Protein AF-A0A4S8KMQ8-F1 (afdb_monomer)

Solvent-accessible surface area (backbone atoms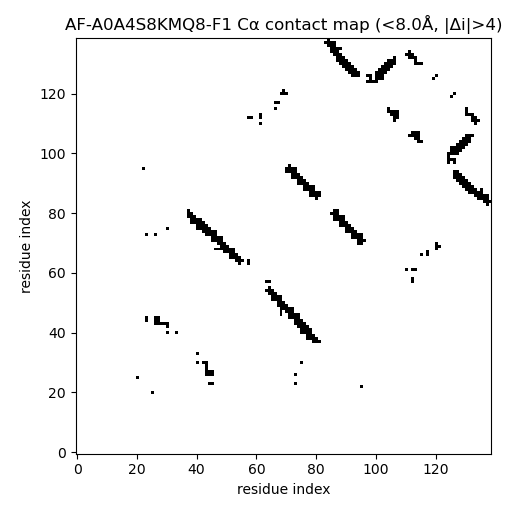 only — not comparable to full-atom values): 8397 Å² total; per-residue (Å²): 140,81,87,83,81,82,78,83,83,79,80,82,75,83,79,74,78,80,80,78,82,56,66,55,65,49,28,53,51,42,58,83,70,64,85,53,89,60,51,45,73,78,44,36,41,64,41,56,49,72,38,76,43,70,40,88,86,51,62,76,91,57,76,58,60,61,49,76,34,71,51,44,27,28,41,32,34,29,40,34,54,79,50,91,52,35,25,30,40,39,37,41,38,37,43,76,82,72,74,86,40,75,33,83,48,50,54,58,92,94,50,42,36,58,50,83,53,77,71,54,68,66,47,94,57,54,44,34,42,32,30,44,26,53,76,42,76,50,131

Nearest PDB structures (foldseek):
  6g21-assembly2_B  TM=9.158E-01  e=5.283E-11  Aspergillus oryzae RIB40
  8bhh-assembly2_B  TM=9.311E-01  e=1.318E-10  Fusarium oxysporum
  6fat-assembly2_B  TM=9.254E-01  e=2.205E-10  Fusarium oxysporum
  3wmt-assembly1_A  TM=9.064E-01  e=1.329E-07  Aspergillus oryzae RIB40
  3wmt-assembly1_B  TM=8.697E-01  e=1.407E-07  Aspergillus oryzae RIB40

Radius of gyration: 23.6 Å; Cα contacts (8 Å, |Δi|>4): 243; chains: 1; bounding box: 41×96×33 Å

Secondary structure (DSSP, 8-state):
---------------PPP----HHHHHHHHTTT---TTEEEEEEEEE-TT-EEE-TTS-GGG---EEE--S-EEEEEEEEESSSSEEEEEEEEEESS--S--EE--B-TT---B---TTGGGSTT---EEEEEEEEE--

Sequence (139 aa):
MGTWNLLPVFLLGFVSPARSFDFNSTCSSIASQIAIPNATVSLADFVPAGTNLTFPDNDPSCARPFQIVLVDMCRIAMTVATSNRSGFDFEAWLPRNWTGRFLSTGNGGLSGCESTALPLFSYPGFLHHFSFRYPVRRS

Structure (mmCIF, N/CA/C/O backbone):
data_AF-A0A4S8KMQ8-F1
#
_entry.id   AF-A0A4S8KMQ8-F1
#
loop_
_atom_site.group_PDB
_atom_site.id
_atom_site.type_symbol
_atom_site.label_atom_id
_atom_site.label_alt_id
_atom_site.label_comp_id
_atom_site.label_asym_id
_atom_site.label_entity_id
_atom_site.label_seq_id
_atom_site.pdbx_PDB_ins_code
_atom_site.Cartn_x
_atom_site.Cartn_y
_atom_site.Cartn_z
_atom_site.occupancy
_atom_site.B_iso_or_equiv
_atom_site.auth_seq_id
_atom_site.auth_comp_id
_atom_site.auth_asym_id
_atom_site.auth_atom_id
_atom_site.pdbx_PDB_model_num
ATOM 1 N N . MET A 1 1 ? 22.831 -77.897 4.236 1.00 44.12 1 MET A N 1
ATOM 2 C CA . MET A 1 1 ? 22.289 -77.255 3.020 1.00 44.12 1 MET A CA 1
ATOM 3 C C . MET A 1 1 ? 21.152 -76.347 3.460 1.00 44.12 1 MET A C 1
ATOM 5 O O . MET A 1 1 ? 20.088 -76.850 3.779 1.00 44.12 1 MET A O 1
ATOM 9 N N . GLY A 1 2 ? 21.408 -75.047 3.610 1.00 44.16 2 GLY A N 1
ATOM 10 C CA . GLY A 1 2 ? 20.393 -74.059 3.981 1.00 44.16 2 GLY A CA 1
ATOM 11 C C . GLY A 1 2 ? 20.477 -72.904 2.997 1.00 44.16 2 GLY A C 1
ATOM 12 O O . GLY A 1 2 ? 21.450 -72.156 3.013 1.00 44.16 2 GLY A O 1
ATOM 13 N N . THR A 1 3 ? 19.518 -72.822 2.082 1.00 51.84 3 THR A N 1
ATOM 14 C CA . THR A 1 3 ? 19.417 -71.752 1.087 1.00 51.84 3 THR A CA 1
ATOM 15 C C . THR A 1 3 ? 18.729 -70.550 1.728 1.00 51.84 3 THR A C 1
ATOM 17 O O . THR A 1 3 ? 17.532 -70.597 2.006 1.00 51.84 3 THR A O 1
ATOM 20 N N . TRP A 1 4 ? 19.484 -69.484 1.990 1.00 56.03 4 TRP A N 1
ATOM 21 C CA . TRP A 1 4 ? 18.941 -68.203 2.441 1.00 56.03 4 TRP A CA 1
ATOM 22 C C . TRP A 1 4 ? 18.347 -67.458 1.240 1.00 56.03 4 TRP A C 1
ATOM 24 O O . TRP A 1 4 ? 19.074 -67.032 0.346 1.00 56.03 4 TRP A O 1
ATOM 34 N N . ASN A 1 5 ? 17.020 -67.326 1.210 1.00 53.44 5 ASN A N 1
ATOM 35 C CA . ASN A 1 5 ? 16.307 -66.505 0.235 1.00 53.44 5 ASN A CA 1
ATOM 36 C C . ASN A 1 5 ? 16.476 -65.023 0.597 1.00 53.44 5 ASN A C 1
ATOM 38 O O . ASN A 1 5 ? 16.015 -64.586 1.651 1.00 53.44 5 ASN A O 1
ATOM 42 N N . LEU A 1 6 ? 17.119 -64.249 -0.276 1.00 60.00 6 LEU A N 1
ATOM 43 C CA . LEU A 1 6 ? 17.153 -62.791 -0.179 1.00 60.00 6 LEU A CA 1
ATOM 44 C C . LEU A 1 6 ? 15.863 -62.233 -0.793 1.00 60.00 6 LEU A C 1
ATOM 46 O O . LEU A 1 6 ? 15.665 -62.308 -2.004 1.00 60.00 6 LEU A O 1
ATOM 50 N N . LEU A 1 7 ? 14.976 -61.686 0.037 1.00 61.28 7 LEU A N 1
ATOM 51 C CA . LEU A 1 7 ? 13.848 -60.880 -0.434 1.00 61.28 7 LEU A CA 1
ATOM 52 C C . LEU A 1 7 ? 14.351 -59.469 -0.790 1.00 61.28 7 LEU A C 1
ATOM 54 O O . LEU A 1 7 ? 15.079 -58.877 0.012 1.00 61.28 7 LEU A O 1
ATOM 58 N N . PRO A 1 8 ? 13.974 -58.896 -1.947 1.00 60.22 8 PRO A N 1
ATOM 59 C CA . PRO A 1 8 ? 14.356 -57.537 -2.292 1.00 60.22 8 PRO A CA 1
ATOM 60 C C . PRO A 1 8 ? 13.501 -56.556 -1.484 1.00 60.22 8 PRO A C 1
ATOM 62 O O . PRO A 1 8 ? 12.277 -56.516 -1.609 1.00 60.22 8 PRO A O 1
ATOM 65 N N . VAL A 1 9 ? 14.151 -55.747 -0.649 1.00 65.62 9 VAL A N 1
ATOM 66 C CA . VAL A 1 9 ? 13.514 -54.606 0.015 1.00 65.62 9 VAL A CA 1
ATOM 67 C C . VAL A 1 9 ? 13.302 -53.519 -1.039 1.00 65.62 9 VAL A C 1
ATOM 69 O O . VAL A 1 9 ? 14.231 -52.797 -1.396 1.00 65.62 9 VAL A O 1
ATOM 72 N N . PHE A 1 10 ? 12.084 -53.412 -1.570 1.00 63.97 10 PHE A N 1
ATOM 73 C CA . PHE A 1 10 ? 11.679 -52.261 -2.374 1.00 63.97 10 PHE A CA 1
ATOM 74 C C . PHE A 1 10 ? 11.526 -51.045 -1.452 1.00 63.97 10 PHE A C 1
ATOM 76 O O . PHE A 1 10 ? 10.532 -50.902 -0.741 1.00 63.97 10 PHE A O 1
ATOM 83 N N . LEU A 1 11 ? 12.527 -50.163 -1.455 1.00 65.56 11 LEU A N 1
ATOM 84 C CA . LEU A 1 11 ? 12.424 -48.832 -0.862 1.00 65.56 11 LEU A CA 1
ATOM 85 C C . LEU A 1 11 ? 11.495 -47.982 -1.741 1.00 65.56 11 LEU A C 1
ATOM 87 O O . LEU A 1 11 ? 11.923 -47.400 -2.736 1.00 65.56 11 LEU A O 1
ATOM 91 N N . LEU A 1 12 ? 10.211 -47.915 -1.385 1.00 66.44 12 LEU A N 1
ATOM 92 C CA . LEU A 1 12 ? 9.296 -46.904 -1.915 1.00 66.44 12 LEU A CA 1
ATOM 93 C C . LEU A 1 12 ? 9.726 -45.541 -1.357 1.00 66.44 12 LEU A C 1
ATOM 95 O O . LEU A 1 12 ? 9.361 -45.158 -0.248 1.00 66.44 12 LEU A O 1
ATOM 99 N N . GLY A 1 13 ? 10.561 -44.827 -2.111 1.00 65.25 13 GLY A N 1
ATOM 100 C CA . GLY A 1 13 ? 10.897 -43.441 -1.817 1.00 65.25 13 GLY A CA 1
ATOM 101 C C . GLY A 1 13 ? 9.658 -42.563 -1.977 1.00 65.25 13 GLY A C 1
ATOM 102 O O . GLY A 1 13 ? 9.127 -42.432 -3.078 1.00 65.25 13 GLY A O 1
ATOM 103 N N . PHE A 1 14 ? 9.194 -41.953 -0.888 1.00 68.00 14 PHE A N 1
ATOM 104 C CA . PHE A 1 14 ? 8.174 -40.911 -0.948 1.00 68.00 14 PHE A CA 1
ATOM 105 C C . PHE A 1 14 ? 8.788 -39.662 -1.591 1.00 68.00 14 PHE A C 1
ATOM 107 O O . PHE A 1 14 ? 9.497 -38.897 -0.939 1.00 68.00 14 PHE A O 1
ATOM 114 N N . VAL A 1 15 ? 8.542 -39.457 -2.886 1.00 67.56 15 VAL A N 1
ATOM 115 C CA . VAL A 1 15 ? 8.827 -38.176 -3.539 1.00 67.56 15 VAL A CA 1
ATOM 116 C C . VAL A 1 15 ? 7.734 -37.203 -3.109 1.00 67.56 15 VAL A C 1
ATOM 118 O O . VAL A 1 15 ? 6.627 -37.219 -3.643 1.00 67.56 15 VAL A O 1
ATOM 121 N N . SER A 1 16 ? 8.023 -36.374 -2.108 1.00 72.31 16 SER A N 1
ATOM 122 C CA . SER A 1 16 ? 7.155 -35.249 -1.760 1.00 72.31 16 SER A CA 1
ATOM 123 C C . SER A 1 16 ? 7.183 -34.238 -2.911 1.00 72.31 16 SER A C 1
ATOM 125 O O . SER A 1 16 ? 8.267 -33.748 -3.240 1.00 72.31 16 SER A O 1
ATOM 127 N N . PRO A 1 17 ? 6.044 -33.896 -3.539 1.00 64.88 17 PRO A N 1
ATOM 128 C CA . PRO A 1 17 ? 6.023 -32.840 -4.539 1.00 64.88 17 PRO A CA 1
ATOM 129 C C . PRO A 1 17 ? 6.459 -31.529 -3.880 1.00 64.88 17 PRO A C 1
ATOM 131 O O . PRO A 1 17 ? 5.898 -31.111 -2.863 1.00 64.88 17 PRO A O 1
ATOM 134 N N . ALA A 1 18 ? 7.477 -30.881 -4.446 1.00 65.88 18 ALA A N 1
ATOM 135 C CA . ALA A 1 18 ? 7.843 -29.532 -4.049 1.00 65.88 18 ALA A CA 1
ATOM 136 C C . ALA A 1 18 ? 6.632 -28.623 -4.305 1.00 65.88 18 ALA A C 1
ATOM 138 O O . ALA A 1 18 ? 6.165 -28.518 -5.440 1.00 65.88 18 ALA A O 1
ATOM 139 N N . ARG A 1 19 ? 6.093 -27.987 -3.257 1.00 63.53 19 ARG A N 1
ATOM 140 C CA . ARG A 1 19 ? 5.062 -26.960 -3.437 1.00 63.53 19 ARG A CA 1
ATOM 141 C C . ARG A 1 19 ? 5.685 -25.810 -4.223 1.00 63.53 19 ARG A C 1
ATOM 143 O O . ARG A 1 19 ? 6.543 -25.104 -3.700 1.00 63.53 19 ARG A O 1
ATOM 150 N N . SER A 1 20 ? 5.251 -25.622 -5.465 1.00 67.94 20 SER A N 1
ATOM 151 C CA . SER A 1 20 ? 5.520 -24.392 -6.199 1.00 67.94 20 SER A CA 1
ATOM 152 C C . SER A 1 20 ? 4.808 -23.250 -5.479 1.00 67.94 20 SER A C 1
ATOM 154 O O . SER A 1 20 ? 3.588 -23.282 -5.314 1.00 67.94 20 SER A O 1
ATOM 156 N N . PHE A 1 21 ? 5.566 -22.263 -5.020 1.00 80.44 21 PHE A N 1
ATOM 157 C CA . PHE A 1 21 ? 5.003 -21.048 -4.453 1.00 80.44 21 PHE A CA 1
ATOM 158 C C . PHE A 1 21 ? 4.472 -20.171 -5.589 1.00 80.44 21 PHE A C 1
ATOM 160 O O . PHE A 1 21 ? 5.250 -19.651 -6.388 1.00 80.44 21 PHE A O 1
ATOM 167 N N . ASP A 1 22 ? 3.152 -20.023 -5.673 1.00 90.75 22 ASP A N 1
ATOM 168 C CA . ASP A 1 22 ? 2.529 -19.062 -6.577 1.00 90.75 22 ASP A CA 1
ATOM 169 C C . ASP A 1 22 ? 2.292 -17.739 -5.841 1.00 90.75 22 ASP A C 1
ATOM 171 O O . ASP A 1 22 ? 1.406 -17.611 -4.992 1.00 90.75 22 ASP A O 1
ATOM 175 N N . PHE A 1 23 ? 3.115 -16.744 -6.169 1.00 90.75 23 PHE A N 1
ATOM 176 C CA . PHE A 1 23 ? 3.061 -15.424 -5.548 1.00 90.75 23 PHE A CA 1
ATOM 177 C C . PHE A 1 23 ? 1.735 -14.701 -5.812 1.00 90.75 23 PHE A C 1
ATOM 179 O O . PHE A 1 23 ? 1.266 -13.977 -4.938 1.00 90.75 23 PHE A O 1
ATOM 186 N N . ASN A 1 24 ? 1.130 -14.884 -6.993 1.00 91.81 24 ASN A N 1
ATOM 187 C CA . ASN A 1 24 ? -0.073 -14.145 -7.373 1.00 91.81 24 ASN A CA 1
ATOM 188 C C . ASN A 1 24 ? -1.282 -14.620 -6.554 1.00 91.81 24 ASN A C 1
ATOM 190 O O . ASN A 1 24 ? -1.891 -13.825 -5.842 1.00 91.81 24 ASN A O 1
ATOM 194 N N . SER A 1 25 ? -1.556 -15.930 -6.550 1.00 90.88 25 SER A N 1
ATOM 195 C CA . SER A 1 25 ? -2.627 -16.484 -5.709 1.00 90.88 25 SER A CA 1
ATOM 196 C C . SER A 1 25 ? -2.386 -16.245 -4.219 1.00 90.88 25 SER A C 1
ATOM 198 O O . SER A 1 25 ? -3.327 -15.924 -3.491 1.00 90.88 25 SER A O 1
ATOM 200 N N . THR A 1 26 ? -1.129 -16.322 -3.766 1.00 92.44 26 THR A N 1
ATOM 201 C CA . THR A 1 26 ? -0.781 -15.982 -2.380 1.00 92.44 26 THR A CA 1
ATOM 202 C C . THR A 1 26 ? -1.155 -14.534 -2.068 1.00 92.44 26 THR A C 1
ATOM 204 O O . THR A 1 26 ? -1.821 -14.301 -1.061 1.00 92.44 26 THR A O 1
ATOM 207 N N . CYS A 1 27 ? -0.802 -13.582 -2.940 1.00 93.56 27 CYS A N 1
ATOM 208 C CA . CYS A 1 27 ? -1.154 -12.174 -2.778 1.00 93.56 27 CYS A CA 1
ATOM 209 C C . CYS A 1 27 ? -2.669 -11.969 -2.688 1.00 93.56 27 CYS A C 1
ATOM 211 O O . CYS A 1 27 ? -3.144 -11.406 -1.709 1.00 93.56 27 CYS A O 1
ATOM 213 N N . SER A 1 28 ? -3.443 -12.506 -3.633 1.00 90.19 28 SER A N 1
ATOM 214 C CA . SER A 1 28 ? -4.905 -12.362 -3.615 1.00 90.19 28 SER A CA 1
ATOM 215 C C . SER A 1 28 ? -5.555 -13.007 -2.386 1.00 90.19 28 SER A C 1
ATOM 217 O O . SER A 1 28 ? -6.572 -12.531 -1.887 1.00 90.19 28 SER A O 1
ATOM 219 N N . SER A 1 29 ? -4.969 -14.084 -1.854 1.00 91.44 29 SER A N 1
ATOM 220 C CA . SER A 1 29 ? -5.488 -14.760 -0.659 1.00 91.44 29 SER A CA 1
ATOM 221 C C . SER A 1 29 ? -5.098 -14.083 0.663 1.00 91.44 29 SER A C 1
ATOM 223 O O . SER A 1 29 ? -5.715 -14.370 1.695 1.00 91.44 29 SER A O 1
ATOM 225 N N . ILE A 1 30 ? -4.108 -13.179 0.658 1.00 90.31 30 ILE A N 1
ATOM 226 C CA . ILE A 1 30 ? -3.514 -12.635 1.889 1.00 90.31 30 ILE A CA 1
ATOM 227 C C . ILE A 1 30 ? -4.509 -11.795 2.690 1.00 90.31 30 ILE A C 1
ATOM 229 O O . ILE A 1 30 ? -4.451 -11.798 3.917 1.00 90.31 30 ILE A O 1
ATOM 233 N N . ALA A 1 31 ? -5.483 -11.163 2.025 1.00 88.31 31 ALA A N 1
ATOM 234 C CA . ALA A 1 31 ? -6.539 -10.394 2.682 1.00 88.31 31 ALA A CA 1
ATOM 235 C C . ALA A 1 31 ? -7.280 -11.213 3.753 1.00 88.31 31 ALA A C 1
ATOM 237 O O . ALA A 1 31 ? -7.565 -10.700 4.830 1.00 88.31 31 ALA A O 1
ATOM 238 N N . SER A 1 32 ? -7.527 -12.502 3.489 1.00 88.25 32 SER A N 1
ATOM 239 C CA . SER A 1 32 ? -8.209 -13.410 4.427 1.00 88.25 32 SER A CA 1
ATOM 240 C C . SER A 1 32 ? -7.339 -13.870 5.603 1.00 88.25 32 SER A C 1
ATOM 242 O O . SER A 1 32 ? -7.855 -14.395 6.586 1.00 88.25 32 SER A O 1
ATOM 244 N N . GLN A 1 33 ? -6.022 -13.683 5.505 1.00 90.38 33 GLN A N 1
ATOM 245 C CA . GLN A 1 33 ? -5.041 -14.137 6.494 1.00 90.38 33 GLN A CA 1
ATOM 246 C C . GLN A 1 33 ? -4.580 -13.004 7.419 1.00 90.38 33 GLN A C 1
ATOM 248 O O . GLN A 1 33 ? -3.982 -13.259 8.465 1.00 90.38 33 GLN A O 1
ATOM 253 N N . ILE A 1 34 ? -4.843 -11.748 7.048 1.00 88.88 34 ILE A N 1
ATOM 254 C CA . ILE A 1 34 ? -4.473 -10.580 7.843 1.00 88.88 34 ILE A CA 1
ATOM 255 C C . ILE A 1 34 ? -5.417 -10.4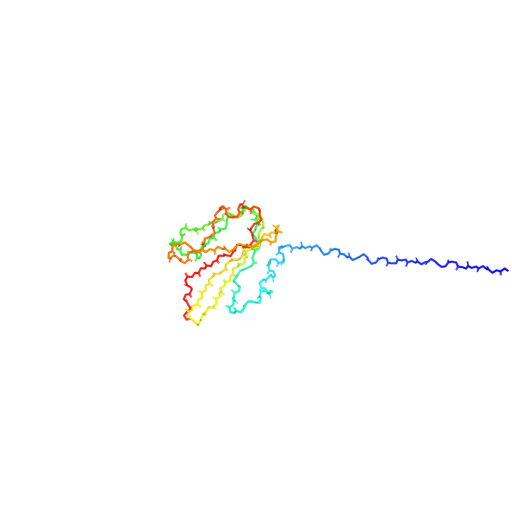68 9.041 1.00 88.88 3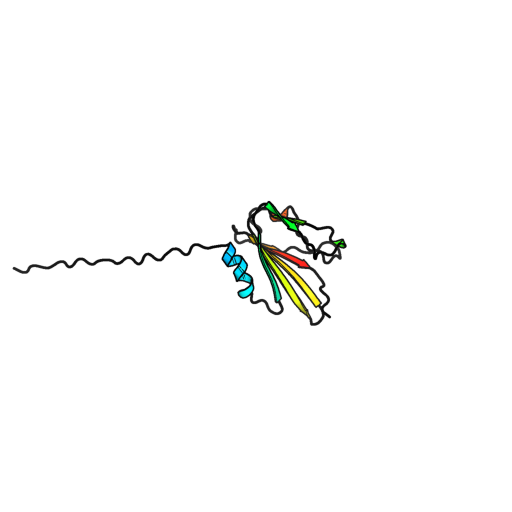4 ILE A C 1
ATOM 257 O O . ILE A 1 34 ? -6.585 -10.111 8.914 1.00 88.88 34 ILE A O 1
ATOM 261 N N . ALA A 1 35 ? -4.874 -10.729 10.227 1.00 89.44 35 ALA A N 1
ATOM 262 C CA . ALA A 1 35 ? -5.566 -10.572 11.500 1.00 89.44 35 ALA A CA 1
ATOM 263 C C . ALA A 1 35 ? -4.958 -9.401 12.284 1.00 89.44 35 ALA A C 1
ATOM 265 O O . ALA A 1 35 ? -4.147 -9.591 13.190 1.00 89.44 35 ALA A O 1
ATOM 266 N N . ILE A 1 36 ? -5.334 -8.174 11.914 1.00 90.38 36 ILE A N 1
ATOM 267 C CA . ILE A 1 36 ? -4.927 -6.956 12.625 1.00 90.38 36 ILE A CA 1
ATOM 268 C C . ILE A 1 36 ? -6.160 -6.370 13.330 1.00 90.38 36 ILE A C 1
ATOM 270 O O . ILE A 1 36 ? -7.179 -6.136 12.674 1.00 90.38 36 ILE A O 1
ATOM 274 N N . PRO A 1 37 ? -6.103 -6.112 14.651 1.00 92.88 37 PRO A N 1
ATOM 275 C CA . PRO A 1 37 ? -7.214 -5.509 15.377 1.00 92.88 37 PRO A CA 1
ATOM 276 C C . PRO A 1 37 ? -7.643 -4.181 14.752 1.00 92.88 37 PRO A C 1
ATOM 278 O O . PRO A 1 37 ? -6.808 -3.324 14.467 1.00 92.88 37 PRO A O 1
ATOM 281 N N . ASN A 1 38 ? -8.952 -3.999 14.578 1.00 92.62 38 ASN A N 1
ATOM 282 C CA . ASN A 1 38 ? -9.561 -2.784 14.025 1.00 92.62 38 ASN A CA 1
ATOM 283 C C . ASN A 1 38 ? -9.122 -2.420 12.594 1.00 92.62 38 ASN A C 1
ATOM 285 O O . ASN A 1 38 ? -9.386 -1.297 12.153 1.00 92.62 38 ASN A O 1
ATOM 289 N N . ALA A 1 39 ? -8.472 -3.339 11.876 1.00 91.81 39 ALA A N 1
ATOM 290 C CA . ALA A 1 39 ? -8.121 -3.169 10.476 1.00 91.81 39 ALA A CA 1
ATOM 291 C C . ALA A 1 39 ? -9.188 -3.776 9.563 1.00 91.81 39 ALA A C 1
ATOM 293 O O . ALA A 1 39 ? -9.794 -4.805 9.863 1.00 91.81 39 ALA A O 1
ATOM 294 N N . THR A 1 40 ? -9.393 -3.148 8.414 1.00 92.75 40 THR A N 1
ATOM 295 C CA . THR A 1 40 ? -10.236 -3.663 7.337 1.00 92.75 40 THR A CA 1
ATOM 296 C C . THR A 1 40 ? -9.437 -3.592 6.050 1.00 92.75 40 THR A C 1
ATOM 298 O O . THR A 1 40 ? -9.083 -2.500 5.615 1.00 92.75 40 THR A O 1
ATOM 301 N N . VAL A 1 41 ? -9.121 -4.750 5.470 1.00 92.75 41 VAL A N 1
ATOM 302 C CA . VAL A 1 41 ? -8.403 -4.839 4.193 1.00 92.75 41 VAL A CA 1
ATOM 303 C C . VAL A 1 41 ? -9.368 -4.478 3.070 1.00 92.75 41 VAL A C 1
ATOM 305 O O . VAL A 1 41 ? -10.410 -5.113 2.928 1.00 92.75 41 VAL A O 1
ATOM 308 N N . SER A 1 42 ? -9.033 -3.449 2.297 1.00 89.50 42 SER A N 1
ATOM 309 C CA . SER A 1 42 ? -9.823 -2.987 1.153 1.00 89.50 42 SER A CA 1
ATOM 310 C C . SER A 1 42 ? -9.325 -3.567 -0.169 1.00 89.50 42 SER A C 1
ATOM 312 O O . SER A 1 42 ? -10.124 -3.760 -1.081 1.00 89.50 42 SER A O 1
ATOM 314 N N . LEU A 1 43 ? -8.026 -3.867 -0.274 1.00 90.06 43 LEU A N 1
ATOM 315 C CA . LEU A 1 43 ? -7.399 -4.366 -1.497 1.00 90.06 43 LEU A CA 1
ATOM 316 C C . LEU A 1 43 ? -6.189 -5.248 -1.171 1.00 90.06 43 LEU A C 1
ATOM 318 O O . LEU A 1 43 ? -5.451 -4.962 -0.229 1.00 90.06 43 LEU A O 1
ATOM 322 N N . ALA A 1 44 ? -5.983 -6.304 -1.958 1.00 93.81 44 ALA A N 1
ATOM 323 C CA . ALA A 1 44 ? -4.795 -7.151 -1.924 1.00 93.81 44 ALA A CA 1
ATOM 324 C C . ALA A 1 44 ? -4.526 -7.713 -3.327 1.00 93.81 44 ALA A C 1
ATOM 326 O O . ALA A 1 44 ? -5.021 -8.784 -3.676 1.00 93.81 44 ALA A O 1
ATOM 327 N N . ASP A 1 45 ? -3.752 -6.978 -4.124 1.00 92.88 45 ASP A N 1
ATOM 328 C CA . ASP A 1 45 ? -3.574 -7.264 -5.546 1.00 92.88 45 ASP A CA 1
ATOM 329 C C . ASP A 1 45 ? -2.111 -7.391 -5.949 1.00 92.88 45 ASP A C 1
ATOM 331 O O . ASP A 1 45 ? -1.225 -6.655 -5.499 1.00 92.88 45 ASP A O 1
ATOM 335 N N . PHE A 1 46 ? -1.869 -8.328 -6.863 1.00 94.25 46 PHE A N 1
ATOM 336 C CA . PHE A 1 46 ? -0.596 -8.440 -7.548 1.00 94.25 46 PHE A CA 1
ATOM 337 C C . PHE A 1 46 ? -0.433 -7.296 -8.551 1.00 94.25 46 PHE A C 1
ATOM 339 O O . PHE A 1 46 ? -1.282 -7.073 -9.413 1.00 94.25 46 PHE A O 1
ATOM 346 N N . VAL A 1 47 ? 0.702 -6.612 -8.472 1.00 93.12 47 VAL A N 1
ATOM 347 C CA . VAL A 1 47 ? 1.084 -5.521 -9.360 1.00 93.12 47 VAL A CA 1
ATOM 348 C C . VAL A 1 47 ? 2.386 -5.897 -10.069 1.00 93.12 47 VAL A C 1
ATOM 350 O O . VAL A 1 47 ? 3.428 -5.999 -9.413 1.00 93.12 47 VAL A O 1
ATOM 353 N N . PRO A 1 48 ? 2.366 -6.106 -11.396 1.00 93.69 48 PRO A N 1
ATOM 354 C CA . PRO A 1 48 ? 3.573 -6.441 -12.135 1.00 93.69 48 PRO A CA 1
ATOM 355 C C . PRO A 1 48 ? 4.517 -5.240 -12.268 1.00 93.69 48 PRO A C 1
ATOM 357 O O . PRO A 1 48 ? 4.093 -4.078 -12.270 1.00 93.69 48 PRO A O 1
ATOM 360 N N . ALA A 1 49 ? 5.808 -5.525 -12.432 1.00 91.50 49 ALA A N 1
ATOM 361 C CA . ALA A 1 49 ? 6.813 -4.522 -12.761 1.00 91.50 49 ALA A CA 1
ATOM 362 C C . ALA A 1 49 ? 6.436 -3.730 -14.030 1.00 91.50 49 ALA A C 1
ATOM 364 O O . ALA A 1 49 ? 5.897 -4.275 -14.991 1.00 91.50 49 ALA A O 1
ATOM 365 N N . GLY A 1 50 ? 6.737 -2.433 -14.044 1.00 90.50 50 GLY A N 1
ATOM 366 C CA . GLY A 1 50 ? 6.405 -1.504 -15.126 1.00 90.50 50 GLY A CA 1
ATOM 367 C C . GLY A 1 50 ? 4.978 -0.950 -15.081 1.00 90.50 50 GLY A C 1
ATOM 368 O O . GLY A 1 50 ? 4.649 -0.078 -15.884 1.00 90.50 50 GLY A O 1
ATOM 369 N N . THR A 1 51 ? 4.131 -1.403 -14.150 1.00 92.38 51 THR A N 1
ATOM 370 C CA . THR A 1 51 ? 2.753 -0.905 -14.034 1.00 92.38 51 THR A CA 1
ATOM 371 C C . THR A 1 51 ? 2.730 0.563 -13.627 1.00 92.38 51 THR A C 1
ATOM 373 O O . THR A 1 51 ? 3.386 0.962 -12.663 1.00 92.38 51 THR A O 1
ATOM 376 N N . ASN A 1 52 ? 1.923 1.356 -14.331 1.00 91.50 52 ASN A N 1
ATOM 377 C CA . ASN A 1 52 ? 1.579 2.714 -13.933 1.00 91.50 52 ASN A CA 1
ATOM 378 C C . ASN A 1 52 ? 0.318 2.681 -13.055 1.00 91.50 52 ASN A C 1
ATOM 380 O O . ASN A 1 52 ? -0.799 2.656 -13.571 1.00 91.50 52 ASN A O 1
ATOM 384 N N . LEU A 1 53 ? 0.503 2.612 -11.736 1.00 89.38 53 LEU A N 1
ATOM 385 C CA . LEU A 1 53 ? -0.604 2.616 -10.784 1.00 89.38 53 LEU A CA 1
ATOM 386 C C . LEU A 1 53 ? -1.156 4.023 -10.628 1.00 89.38 53 LEU A C 1
ATOM 388 O O . LEU A 1 53 ? -0.401 4.953 -10.355 1.00 89.38 53 LEU A O 1
ATOM 392 N N . THR A 1 54 ? -2.470 4.161 -10.732 1.00 89.44 54 THR A N 1
ATOM 393 C CA . THR A 1 54 ? -3.180 5.412 -10.473 1.00 89.44 54 THR A CA 1
ATOM 394 C C . THR A 1 54 ? -3.841 5.385 -9.098 1.00 89.44 54 THR A C 1
ATOM 396 O O . THR A 1 54 ? -4.181 4.324 -8.571 1.00 89.44 54 THR A O 1
ATOM 399 N N . PHE A 1 55 ? -4.023 6.566 -8.510 1.00 85.56 55 PHE A N 1
ATOM 400 C CA . PHE A 1 55 ? -4.658 6.738 -7.203 1.00 85.56 55 PHE A CA 1
ATOM 401 C C . PHE A 1 55 ? -5.835 7.712 -7.324 1.00 85.56 55 PHE A C 1
ATOM 403 O O . PHE A 1 55 ? -5.704 8.879 -6.953 1.00 85.56 55 PHE A O 1
ATOM 410 N N . PRO A 1 56 ? -6.970 7.271 -7.893 1.00 83.69 56 PRO A N 1
ATOM 411 C CA . PRO A 1 56 ? -8.125 8.143 -8.109 1.00 83.69 56 PRO A CA 1
ATOM 412 C C . PRO A 1 56 ? -8.732 8.660 -6.797 1.00 83.69 56 PRO A C 1
ATOM 414 O O . PRO A 1 56 ? -9.270 9.761 -6.776 1.00 83.69 56 PRO A O 1
ATOM 417 N N . ASP A 1 57 ? -8.586 7.904 -5.707 1.00 82.31 57 ASP A N 1
ATOM 418 C CA . ASP A 1 57 ? -9.124 8.247 -4.385 1.00 82.31 57 ASP A CA 1
ATOM 419 C C . ASP A 1 57 ? -8.186 9.152 -3.565 1.00 82.31 57 ASP A C 1
ATOM 421 O O . ASP A 1 57 ? -8.476 9.494 -2.416 1.00 82.31 57 ASP A O 1
ATOM 425 N N . ASN A 1 58 ? -7.035 9.545 -4.124 1.00 82.00 58 ASN A N 1
ATOM 426 C CA . ASN A 1 58 ? -6.163 10.510 -3.466 1.00 82.00 58 ASN A CA 1
ATOM 427 C C . ASN A 1 58 ? -6.784 11.903 -3.469 1.00 82.00 58 ASN A C 1
ATOM 429 O O . ASN A 1 58 ? -7.297 12.372 -4.483 1.00 82.00 58 ASN A O 1
ATOM 433 N N . ASP A 1 59 ? -6.647 12.598 -2.338 1.00 83.81 59 ASP A N 1
ATOM 434 C CA . ASP A 1 59 ? -7.038 13.998 -2.265 1.00 83.81 59 ASP A CA 1
ATOM 435 C C . ASP A 1 59 ? -6.245 14.816 -3.307 1.00 83.81 59 ASP A C 1
ATOM 437 O O . ASP A 1 59 ? -5.019 14.655 -3.405 1.00 83.81 59 ASP A O 1
ATOM 441 N N . PRO A 1 60 ? -6.897 15.705 -4.081 1.00 84.56 60 PRO A N 1
ATOM 442 C CA . PRO A 1 60 ? -6.224 16.507 -5.101 1.00 84.56 60 PRO A CA 1
ATOM 443 C C . PRO A 1 60 ? -5.031 17.317 -4.571 1.00 84.56 60 PRO A C 1
ATOM 445 O O . PRO A 1 60 ? -4.067 17.541 -5.306 1.00 84.56 60 PRO A O 1
ATOM 448 N N . SER A 1 61 ? -5.049 17.716 -3.292 1.00 85.56 61 SER A N 1
ATOM 449 C CA . SER A 1 61 ? -3.945 18.441 -2.646 1.00 85.56 61 SER A CA 1
ATOM 450 C C . SER A 1 61 ? -2.666 17.611 -2.502 1.00 85.56 61 SER A C 1
ATOM 452 O O . SER A 1 61 ? -1.580 18.180 -2.392 1.00 85.56 61 SER A O 1
ATOM 454 N N . CYS A 1 62 ? -2.759 16.279 -2.565 1.00 82.50 62 CYS A N 1
ATOM 455 C CA . CYS A 1 62 ? -1.598 15.397 -2.514 1.00 82.50 62 CYS A CA 1
ATOM 456 C C . CYS A 1 62 ? -0.754 15.429 -3.792 1.00 82.50 62 CYS A C 1
ATOM 458 O O . CYS A 1 62 ? 0.383 14.959 -3.763 1.00 82.50 62 CYS A O 1
ATOM 460 N N . ALA A 1 63 ? -1.292 15.959 -4.903 1.00 83.56 63 ALA A N 1
ATOM 461 C CA . ALA A 1 63 ? -0.600 16.139 -6.184 1.00 83.56 63 ALA A CA 1
ATOM 462 C C . ALA A 1 63 ? 0.167 14.890 -6.680 1.00 83.56 63 ALA A C 1
ATOM 464 O O . ALA A 1 63 ? 1.200 14.992 -7.343 1.00 83.56 63 ALA A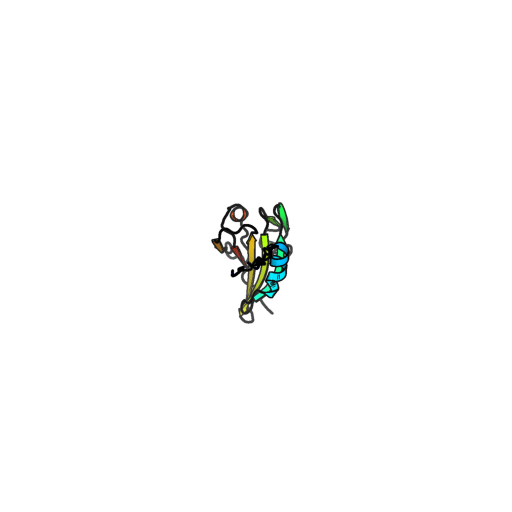 O 1
ATOM 465 N N . ARG A 1 64 ? -0.340 13.692 -6.354 1.00 79.19 64 ARG A N 1
ATOM 466 C CA . ARG A 1 64 ? 0.249 12.388 -6.699 1.00 79.19 64 ARG A CA 1
ATOM 467 C C . ARG A 1 64 ? -0.803 11.483 -7.339 1.00 79.19 64 ARG A C 1
ATOM 469 O O . ARG A 1 64 ? -1.385 10.640 -6.654 1.00 79.19 64 ARG A O 1
ATOM 476 N N . PRO A 1 65 ? -1.066 11.672 -8.641 1.00 80.88 65 PRO A N 1
ATOM 477 C CA . PRO A 1 65 ? -2.091 10.911 -9.343 1.00 80.88 65 PRO A CA 1
ATOM 478 C C . PRO A 1 65 ? -1.638 9.496 -9.715 1.00 80.88 65 PRO A C 1
ATOM 480 O O . PRO A 1 65 ? -2.488 8.629 -9.912 1.00 80.88 65 PRO A O 1
ATOM 483 N N . PHE A 1 66 ? -0.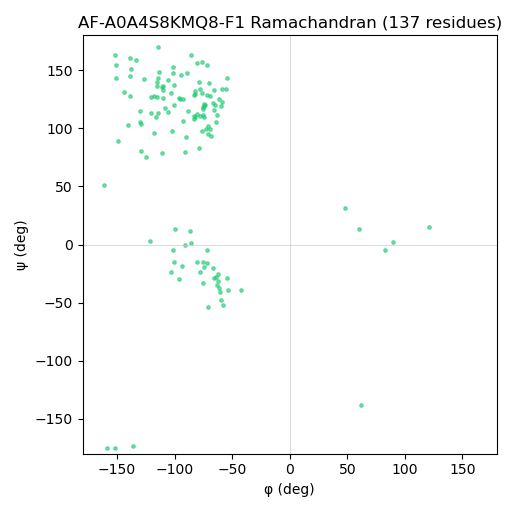326 9.250 -9.823 1.00 87.31 66 PHE A N 1
ATOM 484 C CA . PHE A 1 66 ? 0.202 7.951 -10.227 1.00 87.31 66 PHE A CA 1
ATOM 485 C C . PHE A 1 66 ? 1.596 7.633 -9.662 1.00 87.31 66 PHE A C 1
ATOM 487 O O . PHE A 1 66 ? 2.320 8.527 -9.218 1.00 87.31 66 PHE A O 1
ATOM 494 N N . GLN A 1 67 ? 1.970 6.352 -9.711 1.00 86.12 67 GLN A N 1
ATOM 495 C CA . GLN A 1 67 ? 3.275 5.807 -9.335 1.00 86.12 67 GLN A CA 1
ATOM 496 C C . GLN A 1 67 ? 3.639 4.653 -10.276 1.00 86.12 67 GLN A C 1
ATOM 498 O O . GLN A 1 67 ? 2.861 3.719 -10.463 1.00 86.12 67 GLN A O 1
ATOM 503 N N . ILE A 1 68 ? 4.857 4.678 -10.822 1.00 87.94 68 ILE A N 1
ATOM 504 C CA . ILE A 1 68 ? 5.393 3.548 -11.590 1.00 87.94 68 ILE A CA 1
ATOM 505 C C . ILE A 1 68 ? 5.983 2.526 -10.617 1.00 87.94 68 ILE A C 1
ATOM 507 O O . ILE A 1 68 ? 6.807 2.869 -9.764 1.00 87.94 68 ILE A O 1
ATOM 511 N N . VAL A 1 69 ? 5.574 1.269 -10.751 1.00 87.44 69 VAL A N 1
ATOM 512 C CA . VAL A 1 69 ? 6.090 0.153 -9.951 1.00 87.44 69 VAL A CA 1
ATOM 513 C C . VAL A 1 69 ? 7.251 -0.496 -10.690 1.00 87.44 69 VAL A C 1
ATOM 515 O O . VAL A 1 69 ? 7.107 -0.870 -11.846 1.00 87.44 69 VAL A O 1
ATOM 518 N N . LEU A 1 70 ? 8.416 -0.624 -10.055 1.00 87.31 70 LEU A N 1
ATOM 519 C CA . LEU A 1 70 ? 9.638 -1.069 -10.744 1.00 87.31 70 LEU A CA 1
ATOM 520 C C . LEU A 1 70 ? 9.890 -2.578 -10.669 1.00 87.31 70 LEU A C 1
ATOM 522 O O . LEU A 1 70 ? 10.654 -3.107 -11.470 1.00 87.31 70 LEU A O 1
ATOM 526 N N . VAL A 1 71 ? 9.255 -3.277 -9.729 1.00 88.62 71 VAL A N 1
ATOM 527 C CA . VAL A 1 71 ? 9.383 -4.731 -9.561 1.00 88.62 71 VAL A CA 1
ATOM 528 C C . VAL A 1 71 ? 8.021 -5.348 -9.261 1.00 88.62 71 VAL A C 1
ATOM 530 O O . VAL A 1 71 ? 7.112 -4.654 -8.823 1.00 88.62 71 VAL A O 1
ATOM 533 N N . ASP A 1 72 ? 7.891 -6.653 -9.468 1.00 91.25 72 ASP A N 1
ATOM 534 C CA . ASP A 1 72 ? 6.684 -7.403 -9.124 1.00 91.25 72 ASP A CA 1
ATOM 535 C C . ASP A 1 72 ? 6.378 -7.288 -7.625 1.00 91.25 72 ASP A C 1
ATOM 537 O O . ASP A 1 72 ? 7.212 -7.656 -6.789 1.00 91.25 72 ASP A O 1
ATOM 541 N N . MET A 1 73 ? 5.181 -6.807 -7.283 1.00 90.69 73 MET A N 1
ATOM 542 C CA . MET A 1 73 ? 4.748 -6.582 -5.903 1.00 90.69 73 MET A CA 1
ATOM 543 C C . MET A 1 73 ? 3.344 -7.111 -5.628 1.00 90.69 73 MET A C 1
ATOM 545 O O . MET A 1 73 ? 2.537 -7.296 -6.527 1.00 90.69 73 MET A O 1
ATOM 549 N N . CYS A 1 74 ? 3.056 -7.338 -4.357 1.00 93.38 74 CYS A N 1
ATOM 550 C CA . CYS A 1 74 ? 1.732 -7.498 -3.795 1.00 93.38 74 CYS A CA 1
ATOM 551 C C . CYS A 1 74 ? 1.410 -6.215 -3.028 1.00 93.38 74 CYS A C 1
ATOM 553 O O . CYS A 1 74 ? 2.090 -5.895 -2.048 1.00 93.38 74 CYS A O 1
ATOM 555 N N . ARG A 1 75 ? 0.423 -5.458 -3.508 1.00 92.38 75 ARG A N 1
ATOM 556 C CA . ARG A 1 75 ? -0.053 -4.228 -2.873 1.00 92.38 75 ARG A CA 1
ATOM 557 C C . ARG A 1 75 ? -1.259 -4.567 -2.019 1.00 92.38 75 ARG A C 1
ATOM 559 O O . ARG A 1 75 ? -2.227 -5.134 -2.513 1.00 92.38 75 ARG A O 1
ATOM 566 N N . ILE A 1 76 ? -1.202 -4.194 -0.751 1.00 91.50 76 ILE A N 1
ATOM 567 C CA . ILE A 1 76 ? -2.279 -4.392 0.210 1.00 91.50 76 ILE A CA 1
ATOM 568 C C . ILE A 1 76 ? -2.678 -3.019 0.723 1.00 91.50 76 ILE A C 1
ATOM 570 O O . ILE A 1 76 ? -1.816 -2.292 1.205 1.00 91.50 76 ILE A O 1
ATOM 574 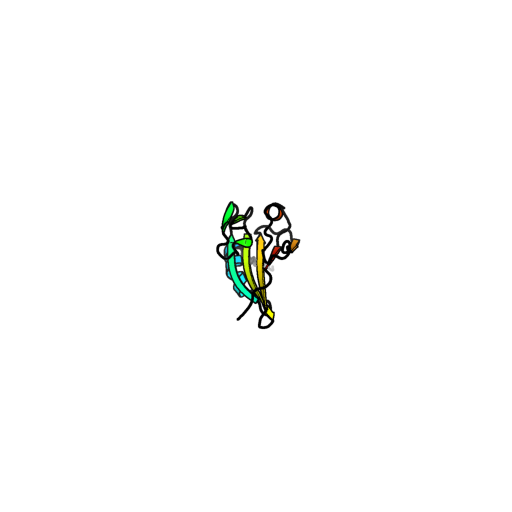N N . ALA A 1 77 ? -3.958 -2.679 0.654 1.00 89.81 77 ALA A N 1
ATOM 575 C CA . ALA A 1 77 ? -4.501 -1.473 1.264 1.00 89.81 77 ALA A CA 1
ATOM 576 C C . ALA A 1 77 ? -5.488 -1.860 2.366 1.00 89.81 77 ALA A C 1
ATOM 578 O O . ALA A 1 77 ? -6.251 -2.821 2.236 1.00 89.81 77 ALA A O 1
ATOM 579 N N . MET A 1 78 ? -5.455 -1.131 3.474 1.00 90.25 78 MET A N 1
ATOM 580 C CA . MET A 1 78 ? -6.364 -1.333 4.594 1.00 90.25 78 MET A CA 1
ATOM 581 C C . MET A 1 78 ? -6.603 -0.034 5.350 1.00 90.25 78 MET A C 1
ATOM 583 O O . MET A 1 78 ? -5.743 0.840 5.401 1.00 90.25 78 MET A O 1
ATOM 587 N N . THR A 1 79 ? -7.745 0.053 6.015 1.00 90.75 79 THR A N 1
ATOM 588 C CA . THR A 1 79 ? -8.062 1.154 6.926 1.00 90.75 79 THR A CA 1
ATOM 589 C C . THR A 1 79 ? -8.057 0.634 8.356 1.00 90.75 79 THR A C 1
ATOM 591 O O . THR A 1 79 ? -8.690 -0.379 8.656 1.00 90.75 79 THR A O 1
ATOM 594 N N . VAL A 1 80 ? -7.392 1.344 9.265 1.00 91.06 80 VAL A N 1
ATOM 595 C CA . VAL A 1 80 ? -7.273 0.970 10.680 1.00 91.06 80 VAL A CA 1
ATOM 596 C C . VAL A 1 80 ? -7.970 2.005 11.556 1.00 91.06 80 VAL A C 1
ATOM 598 O O . VAL A 1 80 ? -7.714 3.206 11.447 1.00 91.06 80 VAL A O 1
ATOM 601 N N . ALA A 1 81 ? -8.873 1.559 12.432 1.00 91.94 81 ALA A N 1
ATOM 602 C CA . ALA A 1 81 ? -9.523 2.440 13.403 1.00 91.94 81 ALA A CA 1
ATOM 603 C C . ALA A 1 81 ? -8.618 2.654 14.623 1.00 91.94 81 ALA A C 1
ATOM 605 O O . ALA A 1 81 ? -8.163 1.692 15.241 1.00 91.94 81 ALA A O 1
ATOM 606 N N . THR A 1 82 ? -8.401 3.914 15.004 1.00 88.62 82 THR A N 1
ATOM 607 C CA . THR A 1 82 ? -7.686 4.284 16.240 1.00 88.62 82 THR A CA 1
ATOM 608 C C . THR A 1 82 ? -8.638 4.733 17.346 1.00 88.62 82 THR A C 1
ATOM 610 O O . THR A 1 82 ? -8.310 4.633 18.524 1.00 88.62 82 THR A O 1
ATOM 613 N N . SER A 1 83 ? -9.836 5.196 16.981 1.00 88.75 83 SER A N 1
ATOM 614 C CA . SER A 1 83 ? -10.963 5.439 17.885 1.00 88.75 83 SER A CA 1
ATOM 615 C C . SER A 1 83 ? -12.287 5.271 17.130 1.00 88.75 83 SER A C 1
ATOM 617 O O . SER A 1 83 ? -12.295 4.927 15.949 1.00 88.75 83 SER A O 1
ATOM 619 N N . ASN A 1 84 ? -13.418 5.555 17.780 1.00 88.50 84 ASN A N 1
ATOM 620 C CA . ASN A 1 84 ? -14.725 5.561 17.114 1.00 88.50 84 ASN A CA 1
ATOM 621 C C . ASN A 1 84 ? -14.843 6.615 15.995 1.00 88.50 84 ASN A C 1
ATOM 623 O O . ASN A 1 84 ? -15.631 6.432 15.076 1.00 88.50 84 ASN A O 1
ATOM 627 N N . ARG A 1 85 ? -14.054 7.696 16.057 1.00 87.00 85 ARG A N 1
ATOM 628 C CA . ARG A 1 85 ? -14.133 8.851 15.146 1.00 87.00 85 ARG A CA 1
ATOM 629 C C . ARG A 1 85 ? -12.838 9.138 14.387 1.00 87.00 85 ARG A C 1
ATOM 631 O O . ARG A 1 85 ? -12.756 10.134 13.670 1.00 87.00 85 ARG A O 1
ATOM 638 N N . SER A 1 86 ? -11.811 8.308 14.569 1.00 86.56 86 SER A N 1
ATOM 639 C CA . SER A 1 86 ? -10.506 8.480 13.930 1.00 86.56 86 SER A CA 1
ATOM 640 C C . SER A 1 86 ? -9.935 7.160 13.434 1.00 86.56 86 SER A C 1
ATOM 642 O O . SER A 1 86 ? -10.070 6.116 14.074 1.00 86.56 86 SER A O 1
ATOM 644 N N . GLY A 1 87 ? -9.231 7.235 12.315 1.00 87.88 87 GLY A N 1
ATOM 645 C CA . GLY A 1 87 ? -8.437 6.144 11.779 1.00 87.88 87 GLY A CA 1
ATOM 646 C C . GLY A 1 87 ? -7.371 6.649 10.820 1.00 87.88 87 GLY A C 1
ATOM 647 O O . GLY A 1 87 ? -7.200 7.860 10.643 1.00 87.88 87 GLY A O 1
ATOM 648 N N . PHE A 1 88 ? -6.671 5.702 10.214 1.00 87.19 88 PHE A N 1
ATOM 649 C CA . PHE A 1 88 ? -5.722 5.955 9.141 1.00 87.19 88 PHE A CA 1
ATOM 650 C C . PHE A 1 88 ? -5.868 4.911 8.041 1.00 87.19 88 PHE A C 1
ATOM 652 O O . PHE A 1 88 ? -6.248 3.770 8.323 1.00 87.19 88 PHE A O 1
ATOM 659 N N . ASP A 1 89 ? -5.541 5.303 6.814 1.00 86.69 89 ASP A N 1
ATOM 660 C CA . ASP A 1 89 ? -5.320 4.349 5.730 1.00 86.69 89 ASP A CA 1
ATOM 661 C C . ASP A 1 89 ? -3.858 3.922 5.717 1.00 86.69 89 ASP A C 1
ATOM 663 O O . ASP A 1 89 ? -2.957 4.664 6.125 1.00 86.69 89 ASP A O 1
ATOM 667 N N . PHE A 1 90 ? -3.657 2.677 5.322 1.00 83.94 90 PHE A N 1
ATOM 668 C CA . PHE A 1 90 ? -2.390 1.990 5.368 1.00 83.94 90 PHE A CA 1
ATOM 669 C C . PHE A 1 90 ? -2.205 1.169 4.109 1.00 83.94 90 PHE A C 1
ATOM 671 O O . PHE A 1 90 ? -3.040 0.324 3.783 1.00 83.94 90 PHE A O 1
ATOM 678 N N . GLU A 1 91 ? -1.070 1.360 3.453 1.00 87.75 91 GLU A N 1
ATOM 679 C CA . GLU A 1 91 ? -0.665 0.519 2.337 1.00 87.75 91 GLU A CA 1
ATOM 680 C C . GLU A 1 91 ? 0.599 -0.256 2.668 1.00 87.75 91 GLU A C 1
ATOM 682 O O . GLU A 1 91 ? 1.550 0.319 3.187 1.00 87.75 91 GLU A O 1
ATOM 687 N N . ALA A 1 92 ? 0.623 -1.541 2.320 1.00 88.94 92 ALA A N 1
ATOM 688 C CA . ALA A 1 92 ? 1.782 -2.413 2.400 1.00 88.94 92 ALA A CA 1
ATOM 689 C C . ALA A 1 92 ? 2.154 -2.907 1.003 1.00 88.94 92 ALA A C 1
ATOM 691 O O . ALA A 1 92 ? 1.323 -3.462 0.286 1.00 88.94 92 ALA A O 1
ATOM 692 N N . TRP A 1 93 ? 3.416 -2.731 0.628 1.00 90.31 93 TRP A N 1
ATOM 693 C CA . TRP A 1 93 ? 3.932 -3.155 -0.671 1.00 90.31 93 TRP A CA 1
ATOM 694 C C . TRP A 1 93 ? 4.993 -4.231 -0.457 1.00 90.31 93 TRP A C 1
ATOM 696 O O . TRP A 1 93 ? 6.066 -3.943 0.080 1.00 90.31 93 TRP A O 1
ATOM 706 N N . LEU A 1 94 ? 4.666 -5.471 -0.829 1.00 90.38 94 LEU A N 1
ATOM 707 C CA . LEU A 1 94 ? 5.497 -6.660 -0.620 1.00 90.38 94 LEU A CA 1
ATOM 708 C C . LEU A 1 94 ? 6.061 -7.128 -1.966 1.00 90.38 94 LEU A C 1
ATOM 710 O O . LEU A 1 94 ? 5.280 -7.509 -2.830 1.00 90.38 94 LEU A O 1
ATOM 714 N N . PRO A 1 95 ? 7.375 -7.148 -2.206 1.00 90.06 95 PRO A N 1
ATOM 715 C CA . PRO A 1 95 ? 7.910 -7.592 -3.481 1.00 90.06 95 PRO A CA 1
ATOM 716 C C . PRO A 1 95 ? 7.856 -9.111 -3.585 1.00 90.06 95 PRO A C 1
ATOM 718 O O . PRO A 1 95 ? 7.944 -9.829 -2.588 1.00 90.06 95 PRO A O 1
ATOM 721 N N . ARG A 1 96 ? 7.853 -9.614 -4.818 1.00 90.00 96 ARG A N 1
ATOM 722 C CA . ARG A 1 96 ? 8.082 -11.039 -5.066 1.00 90.00 96 ARG A CA 1
ATOM 723 C C . ARG A 1 96 ? 9.458 -11.492 -4.576 1.00 90.00 96 ARG A C 1
ATOM 725 O O . ARG A 1 96 ? 9.586 -12.583 -4.033 1.00 90.00 96 ARG A O 1
ATOM 732 N N . ASN A 1 97 ? 10.483 -10.667 -4.786 1.00 87.81 97 ASN A N 1
ATOM 733 C CA . ASN A 1 97 ? 11.842 -10.949 -4.334 1.00 87.81 97 ASN A CA 1
ATOM 734 C C . ASN A 1 97 ? 12.148 -10.141 -3.067 1.00 87.81 97 ASN A C 1
ATOM 736 O O . ASN A 1 97 ? 12.457 -8.949 -3.138 1.00 87.81 97 ASN A O 1
ATOM 740 N N . TRP A 1 98 ? 12.008 -10.786 -1.909 1.00 82.00 98 TRP A N 1
ATOM 741 C CA . TRP A 1 98 ? 12.156 -10.154 -0.602 1.00 82.00 98 TRP A CA 1
ATOM 742 C C . TRP A 1 98 ? 13.501 -10.490 0.047 1.00 82.00 98 TRP A C 1
ATOM 744 O O . TRP A 1 98 ? 13.885 -11.649 0.165 1.00 82.00 98 TRP A O 1
ATOM 754 N N . THR A 1 99 ? 14.204 -9.460 0.518 1.00 82.19 99 THR A N 1
ATOM 755 C CA . THR A 1 99 ? 15.520 -9.573 1.173 1.00 82.19 99 THR A CA 1
ATOM 756 C C . THR A 1 99 ? 15.442 -9.734 2.693 1.00 82.19 99 THR A C 1
ATOM 758 O O . THR A 1 99 ? 16.481 -9.783 3.349 1.00 82.19 99 THR A O 1
ATOM 761 N N . GLY A 1 100 ? 14.239 -9.750 3.276 1.00 81.81 100 GLY A N 1
ATOM 762 C CA . GLY A 1 100 ? 14.050 -9.805 4.729 1.00 81.81 100 GLY A CA 1
ATOM 763 C C . GLY A 1 100 ? 13.987 -8.442 5.433 1.00 81.81 100 GLY A C 1
ATOM 764 O O . GLY A 1 100 ? 13.906 -8.400 6.657 1.00 81.81 100 GLY A O 1
ATO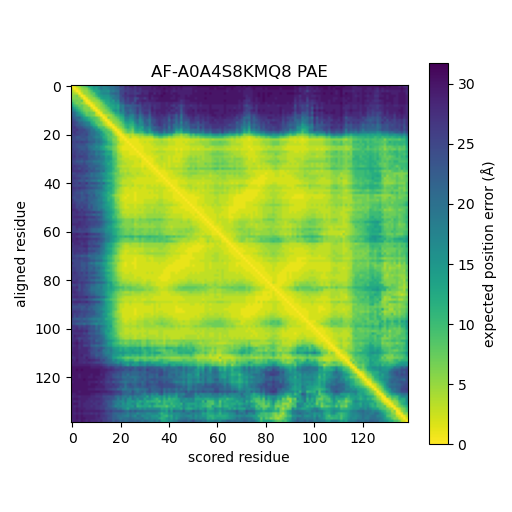M 765 N N . ARG A 1 101 ? 14.054 -7.314 4.706 1.00 79.69 101 ARG A N 1
ATOM 766 C CA . ARG A 1 101 ? 14.070 -5.963 5.306 1.00 79.69 101 ARG A CA 1
ATOM 767 C C . ARG A 1 101 ? 12.718 -5.256 5.227 1.00 79.69 101 ARG A C 1
ATOM 769 O O . ARG A 1 101 ? 11.992 -5.382 4.242 1.00 79.69 101 ARG A O 1
ATOM 776 N N . PHE A 1 102 ? 12.446 -4.436 6.238 1.00 82.00 102 PHE A N 1
ATOM 777 C CA . PHE A 1 102 ? 11.216 -3.665 6.433 1.00 82.00 102 PHE A CA 1
ATOM 778 C C . PHE A 1 102 ? 11.495 -2.155 6.337 1.00 82.00 102 PHE A C 1
ATOM 780 O O . PHE A 1 102 ? 12.546 -1.710 6.799 1.00 82.00 102 PHE A O 1
ATOM 787 N N . LEU A 1 103 ? 10.573 -1.366 5.766 1.00 81.25 103 LEU A N 1
ATOM 788 C CA . LEU A 1 103 ? 10.727 0.086 5.599 1.00 81.25 103 LEU A CA 1
ATOM 789 C C . LEU A 1 103 ? 9.416 0.854 5.850 1.00 81.25 103 LEU A C 1
ATOM 791 O O . LEU A 1 103 ? 8.565 0.989 4.978 1.00 81.25 103 LEU A O 1
ATOM 795 N N . SER A 1 104 ? 9.274 1.485 7.009 1.00 80.56 104 SER A N 1
ATOM 796 C CA . SER A 1 104 ? 8.153 2.412 7.199 1.00 80.56 104 SER A CA 1
ATOM 797 C C . SER A 1 104 ? 8.431 3.756 6.535 1.00 80.56 104 SER A C 1
ATOM 799 O O . SER A 1 104 ? 9.525 4.303 6.667 1.00 80.56 104 SER A O 1
ATOM 801 N N . THR A 1 105 ? 7.414 4.332 5.903 1.00 81.62 105 THR A N 1
ATOM 802 C CA . THR A 1 105 ? 7.414 5.733 5.466 1.00 81.62 105 THR A CA 1
ATOM 803 C C . THR A 1 105 ? 6.361 6.531 6.216 1.00 81.62 105 THR A C 1
ATOM 805 O O . THR A 1 105 ? 5.566 5.974 6.971 1.00 81.62 105 THR A O 1
ATOM 808 N N . GLY A 1 106 ? 6.400 7.849 6.054 1.00 75.50 106 GLY A N 1
ATOM 809 C CA . GLY A 1 106 ? 5.482 8.769 6.712 1.00 75.50 106 GLY A CA 1
ATOM 810 C C . GLY A 1 106 ? 4.968 9.840 5.761 1.00 75.50 106 GLY A C 1
ATOM 811 O O . GLY A 1 106 ? 5.224 9.822 4.556 1.00 75.50 106 GLY A O 1
ATOM 812 N N . ASN A 1 107 ? 4.240 10.793 6.320 1.00 78.94 107 ASN A N 1
ATOM 813 C CA . ASN A 1 107 ? 3.712 11.940 5.593 1.00 78.94 107 ASN A CA 1
ATOM 814 C C . ASN A 1 107 ? 4.744 13.076 5.523 1.00 78.94 107 ASN A C 1
ATOM 816 O O . ASN A 1 107 ? 5.709 13.116 6.288 1.00 78.94 107 ASN A O 1
ATOM 820 N N . GLY A 1 108 ? 4.520 14.014 4.605 1.00 74.94 108 GLY A N 1
ATOM 821 C CA . GLY A 1 108 ? 5.264 15.271 4.530 1.00 74.94 108 GLY A CA 1
ATOM 822 C C . GLY A 1 108 ? 4.434 16.458 5.027 1.00 74.94 108 GLY A C 1
ATOM 823 O O . GLY A 1 108 ? 3.241 16.562 4.728 1.00 74.94 108 GLY A O 1
ATOM 824 N N . GLY A 1 109 ? 5.072 17.388 5.743 1.00 79.75 109 GLY A N 1
ATOM 825 C CA . GLY A 1 109 ? 4.429 18.614 6.232 1.00 79.75 109 GLY A CA 1
ATOM 826 C C . GLY A 1 109 ? 3.270 18.340 7.198 1.00 79.75 109 GLY A C 1
ATOM 827 O O . GLY A 1 109 ? 3.369 17.472 8.058 1.00 79.75 109 GLY A O 1
ATOM 828 N N . LEU A 1 110 ? 2.172 19.089 7.047 1.00 76.88 110 LEU A N 1
ATOM 829 C CA . LEU A 1 110 ? 0.915 18.898 7.792 1.00 76.88 110 LEU A CA 1
ATOM 830 C C . LEU A 1 110 ? -0.142 18.132 6.978 1.00 76.88 110 LEU A C 1
ATOM 832 O O . LEU A 1 110 ? -1.326 18.162 7.307 1.00 76.88 110 LEU A O 1
ATOM 836 N N . SER A 1 111 ? 0.269 17.509 5.872 1.00 74.88 111 SER A N 1
ATOM 837 C CA . SER A 1 111 ? -0.646 16.791 4.990 1.00 74.88 111 SER A CA 1
ATOM 838 C C . SER A 1 111 ? -0.972 15.398 5.532 1.00 74.88 111 SER A C 1
ATOM 840 O O . SER A 1 111 ? -0.178 14.795 6.252 1.00 74.88 111 SER A O 1
ATOM 842 N N . GLY A 1 112 ? -2.117 14.859 5.115 1.00 72.88 112 GLY A N 1
ATOM 843 C CA . GLY A 1 112 ? -2.442 13.437 5.254 1.00 72.88 112 GLY A CA 1
ATOM 844 C C . GLY A 1 112 ? -1.930 12.579 4.097 1.00 72.88 112 GLY A C 1
ATOM 845 O O . GLY A 1 112 ? -2.349 11.439 3.937 1.00 72.88 112 GLY A O 1
ATOM 846 N N . CYS A 1 113 ? -1.070 13.117 3.234 1.00 78.94 113 CYS A N 1
ATOM 847 C CA . CYS A 1 113 ? -0.721 12.474 1.976 1.00 78.94 113 CYS A CA 1
ATOM 848 C C . CYS A 1 113 ? 0.352 11.408 2.170 1.00 78.94 113 CYS A C 1
ATOM 850 O O . CYS A 1 113 ? 1.375 11.646 2.818 1.00 78.94 113 CYS A O 1
ATOM 852 N N . GLU A 1 114 ? 0.122 10.236 1.590 1.00 73.44 114 GLU A N 1
ATOM 853 C CA . GLU A 1 114 ? 1.063 9.119 1.622 1.00 73.44 114 GLU A CA 1
ATOM 854 C C . GLU A 1 114 ? 2.300 9.438 0.783 1.00 73.44 114 GLU A C 1
ATOM 856 O O . GLU A 1 114 ? 2.202 9.807 -0.392 1.00 73.44 114 GLU A O 1
ATOM 861 N N . SER A 1 115 ? 3.483 9.286 1.379 1.00 68.25 115 SER A N 1
ATOM 862 C CA . SER A 1 115 ? 4.746 9.484 0.668 1.00 68.25 115 SER A CA 1
ATOM 863 C C . SER A 1 115 ? 5.220 8.168 0.065 1.00 68.25 115 SER A C 1
ATOM 865 O O . SER A 1 115 ? 6.129 7.514 0.572 1.00 68.25 115 SER A O 1
ATOM 867 N N . THR A 1 116 ? 4.645 7.785 -1.066 1.00 62.31 116 THR A N 1
ATOM 868 C CA . THR A 1 116 ? 5.249 6.809 -1.979 1.00 62.31 116 THR A CA 1
ATOM 869 C C . THR A 1 116 ? 6.333 7.529 -2.788 1.00 62.31 116 THR A C 1
ATOM 871 O O . THR A 1 116 ? 6.105 8.083 -3.861 1.00 62.31 116 THR A O 1
ATOM 874 N N . ALA A 1 117 ? 7.534 7.663 -2.219 1.00 54.09 117 ALA A N 1
ATOM 875 C CA . ALA A 1 117 ? 8.630 8.333 -2.912 1.00 54.09 117 ALA A CA 1
ATOM 876 C C . ALA A 1 117 ? 9.182 7.429 -4.031 1.00 54.09 117 ALA A C 1
ATOM 878 O O . ALA A 1 117 ? 9.702 6.348 -3.764 1.00 54.09 117 ALA A O 1
ATOM 879 N N . LEU A 1 118 ? 9.128 7.917 -5.275 1.00 51.03 118 LEU A N 1
ATOM 880 C CA . LEU A 1 118 ? 9.684 7.294 -6.486 1.00 51.03 118 LEU A CA 1
ATOM 881 C C . LEU A 1 118 ? 11.095 6.672 -6.335 1.00 51.03 118 LEU A C 1
ATOM 883 O O . LEU A 1 118 ? 11.291 5.591 -6.886 1.00 51.03 118 LEU A O 1
ATOM 887 N N . PRO A 1 119 ? 12.073 7.247 -5.595 1.00 49.25 119 PRO A N 1
ATOM 888 C CA . PRO A 1 119 ? 13.373 6.591 -5.426 1.00 49.25 119 PRO A CA 1
ATOM 889 C C . PRO A 1 119 ? 13.359 5.386 -4.469 1.00 49.25 119 PRO A C 1
ATOM 891 O O . PRO A 1 119 ? 14.267 4.564 -4.541 1.00 49.25 119 PRO A O 1
ATOM 894 N N . LEU A 1 120 ? 12.361 5.232 -3.588 1.00 50.56 120 LEU A N 1
ATOM 895 C CA . LEU A 1 120 ? 12.340 4.135 -2.606 1.00 50.56 120 LEU A CA 1
ATOM 896 C C . LEU A 1 120 ? 11.973 2.785 -3.225 1.00 50.56 120 LEU A C 1
ATOM 898 O O . LEU A 1 120 ? 12.544 1.768 -2.843 1.00 50.56 120 LEU A O 1
ATOM 902 N N . PHE A 1 121 ? 11.121 2.776 -4.253 1.00 48.97 121 PHE A N 1
ATOM 903 C CA . PHE A 1 121 ? 10.824 1.566 -5.029 1.00 48.97 121 PHE A CA 1
ATOM 904 C C . PHE A 1 121 ? 11.981 1.125 -5.941 1.00 48.97 121 PHE A C 1
ATOM 906 O O . PHE A 1 121 ? 11.888 0.081 -6.582 1.00 48.97 121 PHE A O 1
ATOM 913 N N . SER A 1 122 ? 13.065 1.909 -6.003 1.00 42.50 122 SER A N 1
ATOM 914 C CA . SER A 1 122 ? 14.244 1.647 -6.830 1.00 42.50 122 SER A CA 1
ATOM 915 C C . SER A 1 122 ? 15.430 1.067 -6.049 1.00 42.50 122 SER A C 1
ATOM 917 O O . SER A 1 122 ? 16.437 0.728 -6.671 1.00 42.50 122 SER A O 1
AT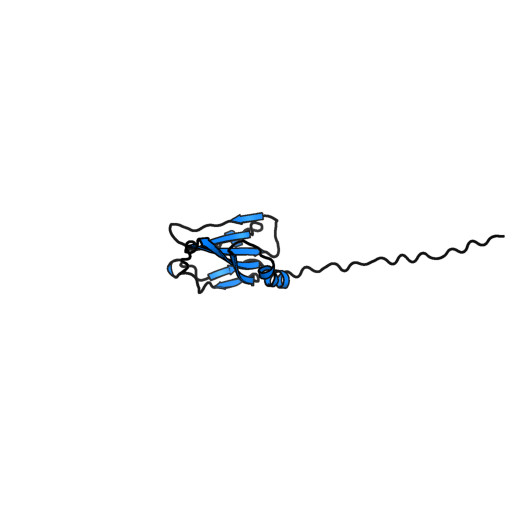OM 919 N N . TYR A 1 123 ? 15.344 0.932 -4.717 1.00 44.56 123 TYR A N 1
ATOM 920 C CA . TYR A 1 123 ? 16.398 0.284 -3.933 1.00 44.56 123 TYR A CA 1
ATOM 921 C C . TYR A 1 123 ? 16.146 -1.226 -3.843 1.00 44.56 123 TYR A C 1
ATOM 923 O O . TYR A 1 123 ? 15.180 -1.645 -3.197 1.00 44.56 123 TYR A O 1
ATOM 931 N N . PRO A 1 124 ? 17.015 -2.074 -4.429 1.00 42.31 124 PRO A N 1
ATOM 932 C CA . PRO A 1 124 ? 16.937 -3.507 -4.210 1.00 42.31 124 PRO A CA 1
ATOM 933 C C . PRO A 1 124 ? 17.215 -3.783 -2.729 1.00 42.31 124 PRO A C 1
ATOM 935 O O . PRO A 1 124 ? 18.347 -3.691 -2.258 1.00 42.31 124 PRO A O 1
ATOM 938 N N . GLY A 1 125 ? 16.158 -4.098 -1.982 1.00 42.12 125 GLY A N 1
ATOM 939 C CA . GLY A 1 125 ? 16.278 -4.688 -0.657 1.00 42.12 125 GLY A CA 1
ATOM 940 C C . GLY A 1 125 ? 15.664 -3.943 0.521 1.00 42.12 125 GLY A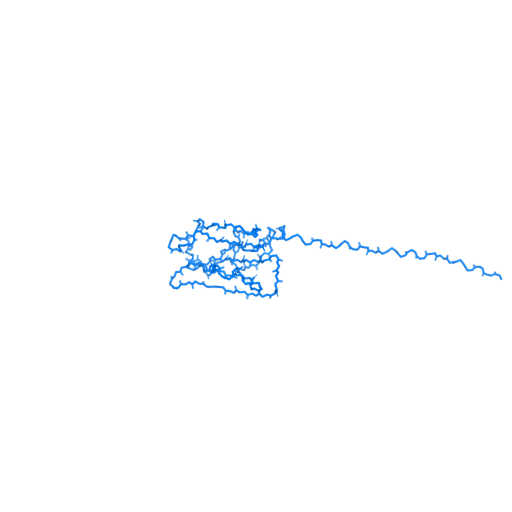 C 1
ATOM 941 O O . GLY A 1 125 ? 15.983 -4.328 1.638 1.00 42.12 125 GLY A O 1
ATOM 942 N N . PHE A 1 126 ? 14.788 -2.956 0.331 1.00 46.72 126 PHE A N 1
ATOM 943 C CA . PHE A 1 126 ? 13.974 -2.379 1.414 1.00 46.72 126 PHE A CA 1
ATOM 944 C C . PHE A 1 126 ? 12.519 -2.365 0.995 1.00 46.72 126 PHE A C 1
ATOM 946 O O . PHE A 1 126 ? 12.161 -1.569 0.139 1.00 46.72 126 PHE A O 1
ATOM 953 N N . LEU A 1 127 ? 11.700 -3.286 1.507 1.00 50.00 127 LEU A N 1
ATOM 954 C CA . LEU A 1 127 ? 10.457 -3.570 0.798 1.00 50.00 127 LEU A CA 1
ATOM 955 C C . LEU A 1 127 ? 9.404 -4.278 1.660 1.00 50.00 127 LEU A C 1
ATOM 957 O O . LEU A 1 127 ? 8.806 -5.284 1.299 1.00 50.00 127 LEU A O 1
ATOM 961 N N . HIS A 1 128 ? 9.156 -3.688 2.820 1.00 48.69 128 HIS A N 1
ATOM 962 C CA . HIS A 1 128 ? 7.772 -3.501 3.210 1.00 48.69 128 HIS A CA 1
ATOM 963 C C . HIS A 1 128 ? 7.577 -2.001 3.308 1.00 48.69 128 HIS A C 1
ATOM 965 O O . HIS A 1 128 ? 7.987 -1.446 4.318 1.00 48.69 128 HIS A O 1
ATOM 971 N N . HIS A 1 129 ? 7.075 -1.351 2.258 1.00 51.28 129 HIS A N 1
ATOM 972 C CA . HIS A 1 129 ? 6.759 0.076 2.322 1.00 51.28 129 HIS A CA 1
ATOM 973 C C . HIS A 1 129 ? 5.409 0.221 2.995 1.00 51.28 129 HIS A C 1
ATOM 975 O O . HIS A 1 129 ? 4.404 -0.196 2.422 1.00 51.28 129 HIS A O 1
ATOM 981 N N . PHE A 1 130 ? 5.415 0.790 4.194 1.00 54.28 130 PHE A N 1
ATOM 982 C CA . PHE A 1 130 ? 4.192 1.185 4.873 1.00 54.28 130 PHE A CA 1
ATOM 983 C C . PHE A 1 130 ? 3.994 2.672 4.712 1.00 54.28 130 PHE A C 1
ATOM 985 O O . PHE A 1 130 ? 4.860 3.451 5.114 1.00 54.28 130 PHE A O 1
ATOM 992 N N . SER A 1 131 ? 2.889 3.067 4.096 1.00 55.28 131 SER A N 1
ATOM 993 C CA . SER A 1 131 ? 2.470 4.463 4.104 1.00 55.28 131 SER A CA 1
ATOM 994 C C . SER A 1 131 ? 1.234 4.604 4.962 1.00 55.28 131 SER A C 1
ATOM 996 O O . SER A 1 131 ? 0.348 3.761 4.903 1.00 55.28 131 SER A O 1
ATOM 998 N N . PHE A 1 132 ? 1.221 5.648 5.782 1.00 56.69 132 PHE A N 1
ATOM 999 C CA . PHE A 1 132 ? 0.111 5.982 6.658 1.00 56.69 132 PHE A CA 1
ATOM 1000 C C . PHE A 1 132 ? -0.542 7.262 6.142 1.00 56.69 132 PHE A C 1
ATOM 1002 O O . PHE A 1 132 ? 0.160 8.224 5.831 1.00 56.69 132 PHE A O 1
ATOM 1009 N N . ARG A 1 133 ? -1.871 7.305 6.094 1.00 61.97 133 ARG A N 1
ATOM 1010 C CA . ARG A 1 133 ? -2.666 8.508 5.812 1.00 61.97 133 ARG A CA 1
ATOM 1011 C C . ARG A 1 133 ? -3.483 8.884 7.034 1.00 61.97 133 ARG A C 1
ATOM 1013 O O . ARG A 1 133 ? -4.408 8.170 7.406 1.00 61.97 133 ARG A O 1
ATOM 1020 N N . TYR A 1 134 ? -3.167 10.025 7.638 1.00 62.16 134 TYR A N 1
ATOM 1021 C CA . TYR A 1 134 ? -3.901 10.581 8.778 1.00 62.16 134 TYR A CA 1
ATOM 1022 C C . TYR A 1 134 ? -4.608 11.894 8.404 1.00 62.16 134 TYR A C 1
ATOM 1024 O O . TYR A 1 134 ? -4.024 12.681 7.664 1.00 62.16 134 TYR A O 1
ATOM 1032 N N . PRO A 1 135 ? -5.771 12.239 8.995 1.00 57.56 135 PRO A N 1
ATOM 1033 C CA . PRO A 1 135 ? -6.750 11.403 9.690 1.00 57.56 135 PRO A CA 1
ATOM 1034 C C . PRO A 1 135 ? -7.964 11.067 8.801 1.00 57.56 135 PRO A C 1
ATOM 1036 O O . PRO A 1 135 ? -8.561 11.948 8.184 1.00 57.56 135 PRO A O 1
ATOM 1039 N N . VAL A 1 136 ? -8.415 9.812 8.834 1.00 62.53 136 VAL A N 1
ATOM 1040 C CA . VAL A 1 136 ? -9.724 9.425 8.285 1.00 62.53 136 VAL A CA 1
ATOM 1041 C C . VAL A 1 136 ? -10.788 9.730 9.344 1.00 62.53 136 VAL A C 1
ATOM 1043 O O . VAL A 1 136 ? -10.816 9.093 10.403 1.00 62.53 136 VAL A O 1
ATOM 1046 N N . ARG A 1 137 ? -11.650 10.729 9.102 1.00 60.41 137 ARG A N 1
ATOM 1047 C CA . ARG A 1 137 ? -12.821 10.992 9.959 1.00 60.41 137 ARG A CA 1
ATOM 1048 C C . ARG A 1 137 ? -13.888 9.934 9.679 1.00 60.41 137 ARG A C 1
ATOM 1050 O O . ARG A 1 137 ? -14.381 9.857 8.560 1.00 60.41 137 ARG A O 1
ATOM 1057 N N . ARG A 1 138 ? -14.253 9.150 10.697 1.00 58.84 138 ARG A N 1
ATOM 1058 C CA . ARG A 1 138 ? -15.393 8.222 10.636 1.00 58.84 138 ARG A CA 1
ATOM 1059 C C . ARG A 1 138 ? -16.628 8.902 11.230 1.00 58.84 138 ARG A C 1
ATOM 1061 O O . ARG A 1 138 ? -16.544 9.430 12.340 1.00 58.84 138 ARG A O 1
ATOM 1068 N N . SER A 1 139 ? -17.709 8.942 10.451 1.00 47.47 139 SER A N 1
ATOM 1069 C CA . SER A 1 139 ? -19.041 9.452 10.814 1.00 47.47 139 SER A CA 1
ATOM 1070 C C . SER A 1 139 ? -19.928 8.350 11.366 1.00 47.47 139 SER A C 1
ATOM 1072 O O . SER A 1 139 ? -19.899 7.260 10.749 1.00 47.47 139 SER A O 1
#

Mean predicted aligned error: 11.24 Å

InterPro domains:
  IPR011118 Tannase/feruloyl esterase [PTHR33938] (25-116)

Foldseek 3Di:
DDDDDDDDDPPPDPPDPDPDDDPQVCQQCVQVVDDDPQKHKPDWGKDAAQDWDADPVDDVVLVDGTAHQHHIWTKIWMWGDPDQFWTKIKIWIAGPDEPPAEDEDEDPDPAQHWPPDRVVSVDPHYGGYITIGPTDTDD

Organism: Dendrothele bispora (strain CBS 962.96) (NCBI:txid1314807)

pLDDT: mean 77.34, std 15.56, range [42.12, 94.25]